Protein AF-A0A5E6NVY2-F1 (afdb_monomer_lite)

Structure (mmCIF, N/CA/C/O backbone):
data_AF-A0A5E6NVY2-F1
#
_entry.id   AF-A0A5E6NVY2-F1
#
loop_
_atom_site.group_PDB
_atom_site.id
_atom_site.type_symbol
_atom_site.label_atom_id
_atom_site.label_alt_id
_atom_site.label_comp_id
_atom_site.label_asym_id
_atom_site.label_entity_id
_atom_site.label_seq_id
_atom_site.pdbx_PDB_ins_code
_atom_site.Cartn_x
_atom_site.Cartn_y
_atom_site.Cartn_z
_atom_site.occupancy
_atom_site.B_iso_or_equiv
_atom_site.auth_seq_id
_atom_site.auth_comp_id
_atom_site.auth_asym_id
_atom_site.auth_atom_id
_atom_site.pdbx_PDB_model_num
ATOM 1 N N . MET A 1 1 ? 1.859 12.458 1.453 1.00 69.88 1 MET A N 1
ATOM 2 C CA . MET A 1 1 ? 0.861 11.605 0.776 1.00 69.88 1 MET A CA 1
ATOM 3 C C . MET A 1 1 ? 0.060 10.915 1.871 1.00 69.88 1 MET A C 1
ATOM 5 O O . MET A 1 1 ? 0.676 10.565 2.870 1.00 69.88 1 MET A O 1
ATOM 9 N N . ASN A 1 2 ? -1.268 10.822 1.778 1.00 92.56 2 ASN A N 1
ATOM 10 C CA . ASN A 1 2 ? -2.036 10.078 2.788 1.00 92.56 2 ASN A CA 1
ATOM 11 C C . ASN A 1 2 ? -1.875 8.560 2.553 1.00 92.56 2 ASN A C 1
ATOM 13 O O . ASN A 1 2 ? -1.380 8.140 1.503 1.00 92.56 2 ASN A O 1
ATOM 17 N N . SER A 1 3 ? -2.292 7.740 3.516 1.00 94.44 3 SER A N 1
ATOM 18 C CA . SER A 1 3 ? -2.141 6.280 3.452 1.00 94.44 3 SER A CA 1
ATOM 19 C C . SER A 1 3 ? -2.852 5.649 2.246 1.00 94.44 3 SER A C 1
ATOM 21 O O . SER A 1 3 ? -2.344 4.705 1.645 1.00 94.44 3 SER A O 1
ATOM 23 N N . GLN A 1 4 ? -3.989 6.214 1.833 1.00 94.88 4 GLN A N 1
ATOM 24 C CA . GLN A 1 4 ? -4.769 5.755 0.680 1.00 94.88 4 GLN A CA 1
ATOM 25 C C . GLN A 1 4 ? -4.020 5.963 -0.645 1.00 94.88 4 GLN A C 1
ATOM 27 O O . GLN A 1 4 ? -3.958 5.060 -1.483 1.00 94.88 4 GLN A O 1
ATOM 32 N N . ASP A 1 5 ? -3.416 7.136 -0.815 1.00 95.81 5 ASP A N 1
ATOM 33 C CA . ASP A 1 5 ? -2.629 7.499 -1.990 1.00 95.81 5 ASP A CA 1
ATOM 34 C C . ASP A 1 5 ? -1.319 6.695 -2.051 1.00 95.81 5 ASP A C 1
ATOM 36 O O . ASP A 1 5 ? -0.915 6.255 -3.130 1.00 95.81 5 ASP A O 1
ATOM 40 N N . LEU A 1 6 ? -0.691 6.434 -0.893 1.00 95.00 6 LEU A N 1
ATOM 41 C CA . LEU A 1 6 ? 0.472 5.549 -0.791 1.00 95.00 6 LEU A CA 1
ATOM 42 C C . LEU A 1 6 ? 0.140 4.134 -1.250 1.00 95.00 6 LEU A C 1
ATOM 44 O O . LEU A 1 6 ? 0.815 3.608 -2.134 1.00 95.00 6 LEU A O 1
ATOM 48 N N . MET A 1 7 ? -0.930 3.557 -0.706 1.00 95.88 7 MET A N 1
ATOM 49 C CA . MET A 1 7 ? -1.369 2.211 -1.057 1.00 95.88 7 MET A CA 1
ATOM 50 C C . MET A 1 7 ? -1.657 2.086 -2.557 1.00 95.88 7 MET A C 1
ATOM 52 O O . MET A 1 7 ? -1.193 1.159 -3.219 1.00 95.88 7 MET A O 1
ATOM 56 N N . LYS A 1 8 ? -2.355 3.074 -3.131 1.00 94.56 8 LYS A N 1
ATOM 57 C CA . LYS A 1 8 ? -2.631 3.123 -4.571 1.00 94.56 8 LYS A CA 1
ATOM 58 C C . LYS A 1 8 ? -1.344 3.174 -5.402 1.00 94.56 8 LYS A C 1
ATOM 60 O O . LYS A 1 8 ? -1.233 2.445 -6.384 1.00 94.56 8 LYS A O 1
ATOM 65 N N . SER A 1 9 ? -0.382 4.012 -5.012 1.00 93.94 9 SER A N 1
ATOM 66 C CA . SER A 1 9 ? 0.913 4.144 -5.695 1.00 93.94 9 SER A CA 1
ATOM 67 C C . SER A 1 9 ? 1.739 2.856 -5.642 1.00 93.94 9 SER A C 1
ATOM 69 O O . SER A 1 9 ? 2.397 2.504 -6.621 1.00 93.94 9 SER A O 1
ATOM 71 N N . ILE A 1 10 ? 1.710 2.142 -4.512 1.00 94.19 10 ILE A N 1
ATOM 72 C CA . ILE A 1 10 ? 2.371 0.842 -4.377 1.00 94.19 10 ILE A CA 1
ATOM 73 C C . ILE A 1 10 ? 1.719 -0.165 -5.322 1.00 94.19 10 ILE A C 1
ATOM 75 O O . ILE A 1 10 ? 2.391 -0.636 -6.234 1.00 94.19 10 ILE A O 1
ATOM 79 N N . ILE A 1 11 ? 0.411 -0.412 -5.188 1.00 92.94 11 ILE A N 1
ATOM 80 C CA . ILE A 1 11 ? -0.311 -1.403 -6.002 1.00 92.94 11 ILE A CA 1
ATOM 81 C C . ILE A 1 11 ? -0.112 -1.139 -7.498 1.00 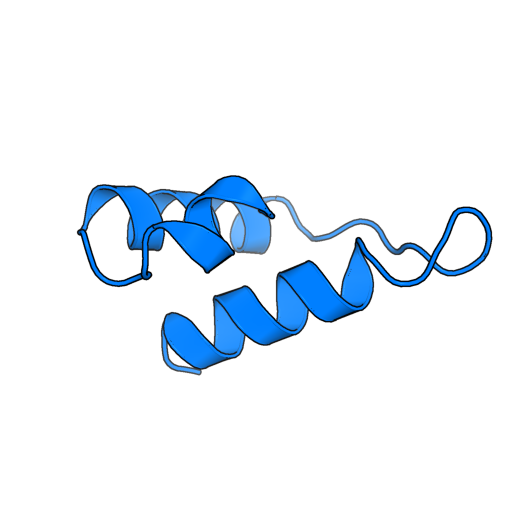92.94 11 ILE A C 1
ATOM 83 O O . ILE A 1 11 ? 0.177 -2.062 -8.250 1.00 92.94 11 ILE A O 1
ATOM 87 N N . GLN A 1 12 ? -0.186 0.117 -7.943 1.00 91.31 12 GLN A N 1
ATOM 88 C CA . GLN A 1 12 ? 0.041 0.459 -9.350 1.00 91.31 12 GLN A CA 1
ATOM 89 C C . GLN A 1 12 ? 1.455 0.142 -9.848 1.00 91.31 12 GLN A C 1
ATOM 91 O O . GLN A 1 12 ? 1.623 -0.068 -11.042 1.00 91.31 12 GLN A O 1
ATOM 96 N N . ARG A 1 13 ? 2.467 0.131 -8.978 1.00 91.38 13 ARG A N 1
ATOM 97 C CA . ARG A 1 13 ? 3.846 -0.202 -9.356 1.00 91.38 13 ARG A CA 1
ATOM 98 C C . ARG A 1 13 ? 4.124 -1.696 -9.322 1.00 91.38 13 ARG A C 1
ATOM 100 O O . ARG A 1 13 ? 4.881 -2.161 -10.164 1.00 91.38 13 ARG A O 1
ATOM 107 N N . VAL A 1 14 ? 3.532 -2.437 -8.387 1.00 89.00 14 VAL A N 1
ATOM 108 C CA . VAL A 1 14 ? 3.738 -3.894 -8.296 1.00 89.00 14 VAL A CA 1
ATOM 109 C C . VAL A 1 14 ? 2.798 -4.682 -9.217 1.00 89.00 14 VAL A C 1
ATOM 111 O O . VAL A 1 14 ? 3.187 -5.727 -9.733 1.00 89.00 14 VAL A O 1
ATOM 114 N N . ALA A 1 15 ? 1.592 -4.179 -9.499 1.00 86.06 15 ALA A N 1
ATOM 115 C CA . ALA A 1 15 ? 0.565 -4.886 -10.274 1.00 86.06 15 ALA A CA 1
ATOM 116 C C . ALA A 1 15 ? 0.555 -4.564 -11.786 1.00 86.06 15 ALA A C 1
ATOM 118 O O . ALA A 1 15 ? -0.408 -4.887 -12.479 1.00 86.06 15 ALA A O 1
ATOM 119 N N . THR A 1 16 ? 1.604 -3.940 -12.332 1.00 85.31 16 THR A N 1
ATOM 120 C CA . THR A 1 16 ? 1.714 -3.585 -13.765 1.00 85.31 16 THR A CA 1
ATOM 121 C C . THR A 1 16 ? 2.070 -4.750 -14.697 1.00 85.31 16 THR A C 1
ATOM 123 O O . THR A 1 16 ? 2.156 -4.548 -15.908 1.00 85.31 16 THR A O 1
ATOM 126 N N . GLY A 1 17 ? 2.228 -5.969 -14.171 1.00 74.69 17 GLY A N 1
ATOM 127 C CA . GLY A 1 17 ? 2.545 -7.178 -14.941 1.00 74.69 17 GLY A CA 1
ATOM 128 C C . GLY A 1 17 ? 4.026 -7.578 -14.871 1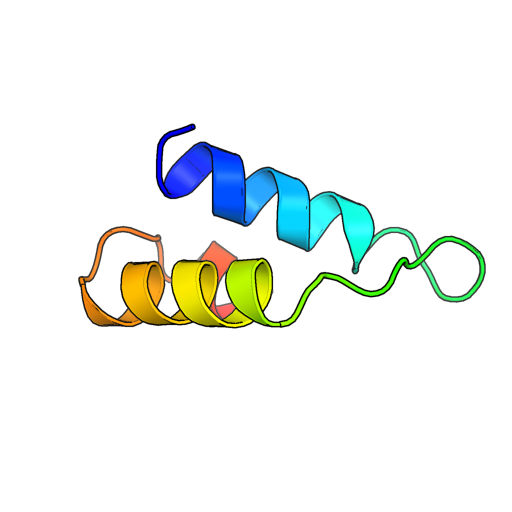.00 74.69 17 GLY A C 1
ATOM 129 O O . GLY A 1 17 ? 4.848 -6.791 -14.408 1.00 74.69 17 GLY A O 1
ATOM 130 N N . PRO A 1 18 ? 4.384 -8.798 -15.311 1.00 72.25 18 PRO A N 1
ATOM 131 C CA . PRO A 1 18 ? 5.690 -9.419 -15.049 1.00 72.25 18 PRO A CA 1
ATOM 132 C C . PRO A 1 18 ? 6.889 -8.603 -15.551 1.00 72.25 18 PRO A C 1
ATOM 134 O O . PRO A 1 18 ? 7.922 -8.583 -14.892 1.00 72.25 18 PRO A O 1
ATOM 137 N N . ASP A 1 19 ? 6.739 -7.892 -16.669 1.00 76.81 19 ASP A N 1
ATOM 138 C CA . ASP A 1 19 ? 7.823 -7.108 -17.275 1.00 76.81 19 ASP A CA 1
ATOM 139 C C . ASP A 1 19 ? 7.874 -5.644 -16.798 1.00 76.81 19 ASP A C 1
ATOM 141 O O . ASP A 1 19 ? 8.866 -4.950 -17.013 1.00 76.81 19 ASP A O 1
ATOM 145 N N . LEU A 1 20 ? 6.794 -5.145 -16.181 1.00 74.75 20 LEU A N 1
ATOM 146 C CA . LEU A 1 20 ? 6.634 -3.733 -15.796 1.00 74.75 20 LEU A CA 1
ATOM 147 C C . LEU A 1 20 ? 6.475 -3.529 -14.286 1.00 74.75 20 LEU A C 1
ATOM 149 O O . LEU A 1 20 ? 6.358 -2.382 -13.840 1.00 74.75 20 LEU A O 1
ATOM 153 N N . SER A 1 21 ? 6.423 -4.613 -13.513 1.00 79.56 21 SER A N 1
ATOM 154 C CA . SER A 1 21 ? 6.386 -4.569 -12.058 1.00 79.56 21 SER A CA 1
ATOM 155 C C . SER A 1 21 ? 7.688 -3.966 -11.539 1.00 79.56 21 SER A C 1
ATOM 157 O O . SER A 1 21 ? 8.776 -4.276 -12.027 1.00 79.56 21 SER A O 1
ATOM 159 N N . LYS A 1 22 ? 7.573 -3.052 -10.580 1.00 81.94 22 LYS A N 1
ATOM 160 C CA . LYS A 1 22 ? 8.715 -2.422 -9.924 1.00 81.94 22 LYS A CA 1
ATOM 161 C C . LYS A 1 22 ? 8.746 -2.823 -8.467 1.00 81.94 22 LYS A C 1
ATOM 163 O O . LYS A 1 22 ? 7.719 -2.774 -7.790 1.00 81.94 22 LYS A O 1
ATOM 168 N N . ASP A 1 23 ? 9.952 -3.089 -7.983 1.00 87.94 23 ASP A N 1
ATOM 169 C CA . ASP A 1 23 ? 10.198 -3.176 -6.555 1.00 87.94 23 ASP A CA 1
ATOM 170 C C . ASP A 1 23 ? 9.821 -1.852 -5.879 1.00 87.94 23 ASP A C 1
ATOM 172 O O . ASP A 1 23 ? 10.030 -0.754 -6.415 1.00 87.94 23 ASP A O 1
ATOM 176 N N . ILE A 1 24 ? 9.262 -1.966 -4.680 1.00 91.06 24 ILE A N 1
ATOM 177 C CA . ILE A 1 24 ? 9.027 -0.837 -3.785 1.00 91.06 24 ILE A CA 1
ATOM 178 C C . ILE A 1 24 ? 10.135 -0.783 -2.741 1.00 91.06 24 ILE A C 1
ATOM 180 O O . ILE A 1 24 ? 10.708 -1.809 -2.366 1.00 91.06 24 ILE A O 1
ATOM 184 N N . ALA A 1 25 ? 10.444 0.414 -2.250 1.00 94.38 25 ALA A N 1
ATOM 185 C CA . ALA A 1 25 ? 11.416 0.527 -1.175 1.00 94.38 25 ALA A CA 1
ATOM 186 C C . ALA A 1 25 ? 10.870 -0.128 0.105 1.00 94.38 25 ALA A C 1
ATOM 188 O O . ALA A 1 25 ? 9.667 -0.108 0.369 1.00 94.38 25 ALA A O 1
ATOM 189 N N . PHE A 1 26 ? 11.765 -0.654 0.945 1.00 95.06 26 PHE A N 1
ATOM 190 C CA . PHE A 1 26 ? 11.384 -1.259 2.226 1.00 95.06 26 PHE A CA 1
ATOM 191 C C . PHE A 1 26 ? 10.537 -0.316 3.094 1.00 95.06 26 PHE A C 1
ATOM 193 O O . PHE A 1 26 ? 9.582 -0.752 3.731 1.00 95.06 26 PHE A O 1
ATOM 200 N N . GLU A 1 27 ? 10.857 0.980 3.099 1.00 96.25 27 GLU A N 1
ATOM 201 C CA . GLU A 1 27 ? 10.086 1.971 3.851 1.00 96.25 27 GLU A CA 1
ATOM 202 C C . GLU A 1 27 ? 8.649 2.100 3.340 1.00 96.25 27 GLU A C 1
ATOM 204 O O . GLU A 1 27 ? 7.727 2.173 4.142 1.00 96.25 27 GLU A O 1
ATOM 209 N N . GLU A 1 28 ? 8.437 2.027 2.025 1.00 95.00 28 GLU A N 1
ATOM 210 C CA . GLU A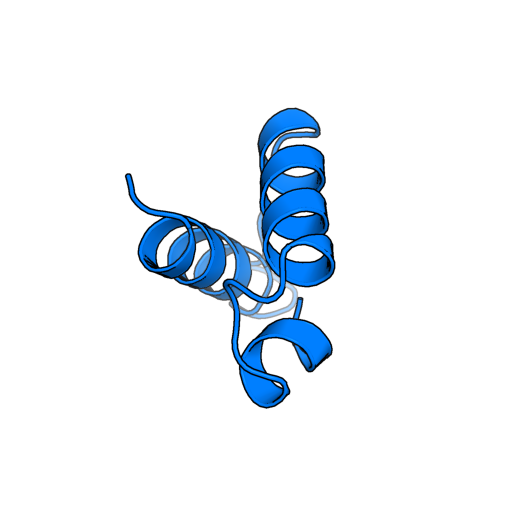 1 28 ? 7.095 2.063 1.439 1.00 95.00 28 GLU A CA 1
ATOM 211 C C . GLU A 1 28 ? 6.296 0.810 1.810 1.00 95.00 28 GLU A C 1
ATOM 213 O O . GLU A 1 28 ? 5.121 0.909 2.163 1.00 95.00 28 GLU A O 1
ATOM 218 N N . ALA A 1 29 ? 6.944 -0.360 1.794 1.00 95.81 29 ALA A N 1
ATOM 219 C CA . ALA A 1 29 ? 6.328 -1.612 2.226 1.00 95.81 29 ALA A CA 1
ATOM 220 C C . ALA A 1 29 ? 5.948 -1.571 3.718 1.00 95.81 29 ALA A C 1
ATOM 222 O O . ALA A 1 29 ? 4.837 -1.948 4.096 1.00 95.81 29 ALA A O 1
ATOM 223 N N . ARG A 1 30 ? 6.850 -1.066 4.571 1.00 97.19 30 ARG A N 1
ATOM 224 C CA . ARG A 1 30 ? 6.614 -0.873 6.009 1.00 97.19 30 ARG A CA 1
ATOM 225 C C . ARG A 1 30 ? 5.432 0.061 6.246 1.00 97.19 30 ARG A C 1
ATOM 227 O O . ARG A 1 30 ? 4.544 -0.269 7.029 1.00 97.19 30 ARG A O 1
ATOM 234 N N . ASP A 1 31 ? 5.428 1.215 5.594 1.00 97.31 31 ASP A N 1
ATOM 235 C CA . ASP A 1 31 ? 4.421 2.248 5.812 1.00 97.31 31 ASP A CA 1
ATOM 236 C C . ASP A 1 31 ? 3.044 1.794 5.289 1.00 97.31 31 ASP A C 1
ATOM 238 O O . ASP A 1 31 ? 2.033 2.010 5.961 1.00 97.31 31 ASP A O 1
ATOM 242 N N . GLY A 1 32 ? 3.007 1.067 4.163 1.00 96.38 32 GLY A N 1
ATOM 243 C CA . GLY A 1 32 ? 1.804 0.404 3.649 1.00 96.38 32 GLY A CA 1
ATOM 244 C C . GLY A 1 32 ? 1.240 -0.640 4.618 1.00 96.38 32 GLY A C 1
ATOM 245 O O . GLY A 1 32 ? 0.055 -0.594 4.951 1.00 96.38 32 GLY A O 1
ATOM 246 N N . MET A 1 33 ? 2.092 -1.518 5.155 1.00 97.44 33 MET A N 1
ATOM 247 C CA . MET A 1 33 ? 1.685 -2.519 6.150 1.00 97.44 33 MET A CA 1
ATOM 248 C C . MET A 1 33 ? 1.151 -1.869 7.433 1.00 97.44 33 MET A C 1
ATOM 250 O O . MET A 1 33 ? 0.133 -2.292 7.980 1.00 97.44 33 MET A O 1
ATOM 254 N N . GLN A 1 34 ? 1.799 -0.808 7.918 1.00 98.06 34 GLN A N 1
ATOM 255 C CA . GLN A 1 34 ? 1.309 -0.100 9.097 1.00 98.06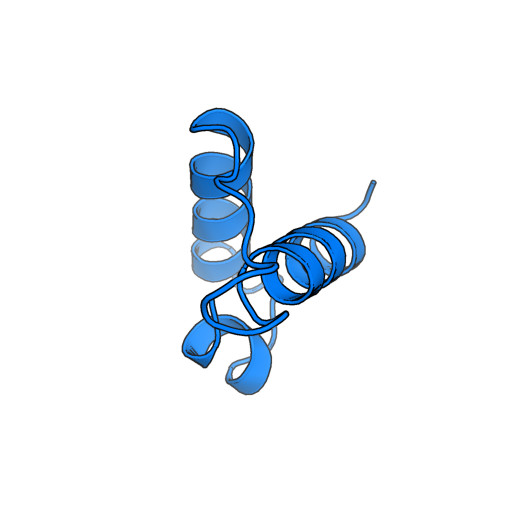 34 GLN A CA 1
ATOM 256 C C . GLN A 1 34 ? -0.065 0.544 8.870 1.00 98.06 34 GLN A C 1
ATOM 258 O O . GLN A 1 34 ? -0.875 0.557 9.795 1.00 98.06 34 GLN A O 1
ATOM 263 N N . ALA A 1 35 ? -0.341 1.065 7.671 1.00 97.56 35 ALA A N 1
ATOM 264 C CA . ALA A 1 35 ? -1.653 1.615 7.338 1.00 97.56 35 ALA A CA 1
ATOM 265 C C . ALA A 1 35 ? -2.757 0.541 7.364 1.00 97.56 35 ALA A C 1
ATOM 267 O O . ALA A 1 35 ? -3.842 0.801 7.884 1.00 97.56 35 ALA A O 1
ATOM 268 N N . ILE A 1 36 ? -2.465 -0.675 6.879 1.00 97.69 36 ILE A N 1
ATOM 269 C CA . ILE A 1 36 ? -3.378 -1.828 6.978 1.00 97.69 36 ILE A CA 1
ATOM 270 C C . ILE A 1 36 ? -3.655 -2.154 8.452 1.00 97.69 36 ILE A C 1
ATOM 272 O O . ILE A 1 36 ? -4.809 -2.219 8.868 1.00 97.69 36 ILE A O 1
ATOM 276 N N . LEU A 1 37 ? -2.609 -2.278 9.275 1.00 97.62 37 LEU A N 1
ATOM 277 C CA . LEU A 1 37 ? -2.750 -2.605 10.701 1.00 97.62 37 LEU A CA 1
ATOM 278 C C . LEU A 1 37 ? -3.485 -1.525 11.512 1.00 97.62 37 LEU A C 1
ATOM 280 O O . LEU A 1 37 ? -4.110 -1.840 12.523 1.00 97.62 37 LEU A O 1
ATOM 284 N N . ARG A 1 38 ? -3.422 -0.259 11.084 1.00 97.12 38 ARG A N 1
ATOM 285 C CA . ARG A 1 38 ? -4.179 0.852 11.684 1.00 97.12 38 ARG A CA 1
ATOM 286 C C . ARG A 1 38 ? -5.644 0.915 11.227 1.00 97.12 38 ARG A C 1
ATOM 288 O O . ARG A 1 38 ? -6.390 1.738 11.751 1.00 97.12 38 ARG A O 1
ATOM 295 N N . GLY A 1 39 ? -6.064 0.063 10.288 1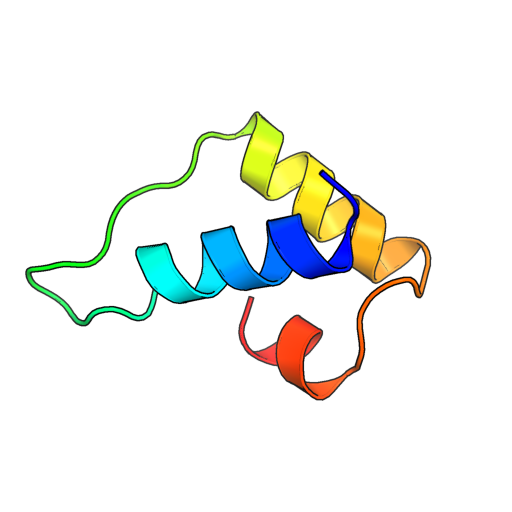.00 96.38 39 GLY A N 1
ATOM 296 C CA . GLY A 1 39 ? -7.418 0.076 9.724 1.00 96.38 39 GLY A CA 1
ATOM 297 C C . GLY A 1 39 ? -7.680 1.266 8.797 1.00 96.38 39 GLY A C 1
ATOM 298 O O . GLY A 1 39 ? -8.822 1.678 8.620 1.00 96.38 39 GLY A O 1
ATOM 299 N N . GLU A 1 40 ? -6.625 1.858 8.229 1.00 97.19 40 GLU A N 1
ATOM 300 C CA . GLU A 1 40 ? -6.720 3.038 7.359 1.00 97.19 40 GLU A CA 1
ATOM 301 C C . GLU A 1 40 ? -6.981 2.672 5.889 1.00 97.19 40 GLU A C 1
ATOM 303 O O . GLU A 1 40 ? -7.282 3.558 5.085 1.00 97.19 40 GLU A O 1
ATOM 308 N N . ILE A 1 41 ?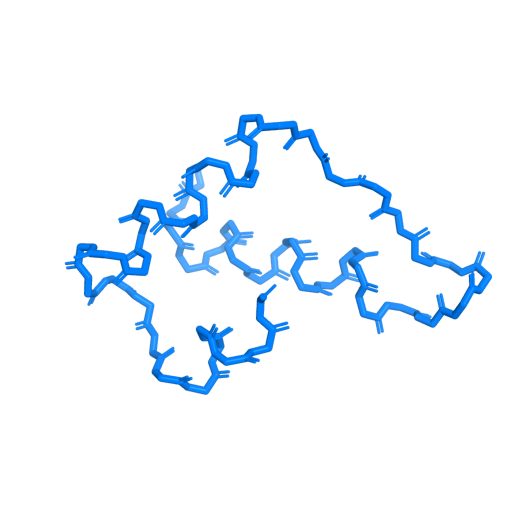 -6.840 1.390 5.530 1.00 97.75 41 ILE A N 1
ATOM 309 C CA . ILE A 1 41 ? -6.988 0.832 4.179 1.00 97.75 41 ILE A CA 1
ATOM 310 C C . ILE A 1 41 ? -8.165 -0.149 4.159 1.00 97.75 41 ILE A C 1
ATOM 312 O O . ILE A 1 41 ? -8.365 -0.890 5.116 1.00 97.75 41 ILE A O 1
ATOM 316 N N . ASP A 1 42 ? -8.943 -0.156 3.075 1.00 95.44 42 ASP A N 1
ATOM 317 C CA . ASP A 1 42 ? -10.065 -1.081 2.908 1.00 95.44 42 ASP A CA 1
ATOM 318 C C . ASP A 1 42 ? -9.603 -2.529 2.669 1.00 95.44 42 ASP A C 1
ATOM 320 O O . ASP A 1 42 ? -8.495 -2.778 2.183 1.00 95.44 42 ASP A O 1
ATOM 324 N N . ASP A 1 43 ? -10.475 -3.489 2.978 1.00 94.81 43 ASP A N 1
ATOM 325 C CA . ASP A 1 43 ? -10.171 -4.923 2.892 1.00 94.81 43 ASP A CA 1
ATOM 326 C C . ASP A 1 43 ? -9.727 -5.357 1.487 1.00 94.81 43 ASP A C 1
ATOM 328 O O . ASP A 1 43 ? -8.843 -6.201 1.347 1.00 94.81 43 ASP A O 1
ATOM 332 N N . VAL A 1 44 ? -10.301 -4.760 0.433 1.00 94.50 44 VAL A N 1
ATOM 333 C CA . VAL A 1 44 ? -9.987 -5.133 -0.953 1.00 94.50 44 VAL A CA 1
ATOM 334 C C . VAL A 1 44 ? -8.567 -4.716 -1.306 1.00 94.50 44 VAL A C 1
ATOM 336 O O . VAL A 1 44 ? -7.800 -5.530 -1.812 1.00 94.50 44 VAL A O 1
ATOM 339 N N . ARG A 1 45 ? -8.182 -3.467 -1.028 1.00 93.88 45 ARG A N 1
ATOM 340 C CA . ARG A 1 45 ? -6.805 -3.016 -1.282 1.00 93.88 45 ARG A CA 1
ATOM 341 C C . ARG A 1 45 ? -5.791 -3.711 -0.386 1.00 93.88 45 ARG A C 1
ATOM 343 O O . ARG A 1 45 ? -4.703 -4.013 -0.863 1.00 93.88 45 ARG A O 1
ATOM 350 N N . SER A 1 46 ? -6.156 -3.996 0.861 1.00 95.62 46 SER A N 1
ATOM 351 C CA . SER A 1 46 ? -5.294 -4.728 1.794 1.00 95.62 46 SER A CA 1
ATOM 352 C C . SER A 1 46 ? -4.991 -6.148 1.314 1.00 95.62 46 SER A C 1
ATOM 354 O O . SER A 1 46 ? -3.901 -6.639 1.559 1.00 95.62 46 SER A O 1
ATOM 356 N N . ALA A 1 47 ? -5.930 -6.796 0.617 1.00 93.81 47 ALA A N 1
ATOM 357 C CA . ALA A 1 47 ? -5.735 -8.133 0.056 1.00 93.81 47 ALA A CA 1
ATOM 358 C C . ALA A 1 47 ? -4.920 -8.153 -1.252 1.00 93.81 47 ALA A C 1
ATOM 360 O O . ALA A 1 47 ? -4.436 -9.211 -1.650 1.00 93.81 47 ALA A O 1
ATOM 361 N N . ILE A 1 48 ? -4.829 -7.018 -1.955 1.00 91.75 48 ILE A N 1
ATOM 362 C CA . ILE A 1 48 ? -4.049 -6.884 -3.197 1.00 91.75 48 ILE A CA 1
ATOM 363 C C . ILE A 1 48 ? -2.583 -6.558 -2.898 1.00 91.75 48 ILE A C 1
ATOM 365 O O . ILE A 1 48 ? -1.707 -6.975 -3.654 1.00 91.75 48 ILE A O 1
ATOM 369 N N . PHE A 1 49 ? -2.350 -5.761 -1.854 1.00 90.31 49 PHE A N 1
ATOM 370 C CA . PHE A 1 49 ? -1.023 -5.417 -1.353 1.00 90.31 49 PHE A CA 1
ATOM 371 C C . PHE A 1 49 ? -0.281 -6.650 -0.826 1.00 90.31 49 PHE A C 1
ATOM 373 O O . PHE A 1 49 ? 0.914 -6.784 -1.173 1.00 90.31 49 PHE A O 1
#

Sequence (49 aa):
MNSQDLMKSIIQRVATGPDLSKDIAFEEARDGMQAILRGEIDDVRSAIF

Radius of gyration: 10.4 Å; chains: 1; bounding box: 22×21×29 Å

Secondary structure (DSSP, 8-state):
--HHHHHHHHHHHHSS-TTT--PPPHHHHHHHHHHHHTT-S-HHHHHH-

Foldseek 3Di:
DDLAVLLVVQLVQQVVDDVRHDDDDPVSVVSNVVCVVVVVDDPVSVVSD

pLDDT: mean 91.64, std 7.26, range [69.88, 98.06]